Protein AF-A0A378IQP8-F1 (afdb_monomer)

Mean predicted aligned error: 5.66 Å

pLDDT: mean 91.38, std 13.25, range [36.81, 98.38]

Solvent-accessible surface area (backbone atoms only — not comparable to full-atom values): 8338 Å² total; per-residue (Å²): 143,77,82,80,75,76,76,69,78,89,66,83,76,82,52,43,86,83,32,55,39,46,71,56,47,74,64,81,42,72,53,22,56,46,48,42,61,73,50,49,44,73,74,63,68,44,82,58,65,71,66,71,58,103,60,79,81,80,91,77,80,92,77,90,84,83,86,81,85,83,86,85,83,69,80,67,54,65,49,95,95,51,33,56,42,55,49,52,53,52,52,51,46,47,56,34,43,75,73,75,44,82,78,85,81,84,87,86,85,84,90,77,59,69,66,42,46,37,48,58,63,72,71,79

Sequence (124 aa):
METISQRRVAGPKLNIKNGIIDLSHGSGGRAMVQLINEIFLPAFNNPWLAQKNDQACFSVESGRMVMSTDAHVISPLFFPGGNIGSLSVHGTINDIAMAGAKPLYLSASFILEEGFPLADLKKL

Structure (mmCIF, N/CA/C/O backbone):
data_AF-A0A378IQP8-F1
#
_entry.id   AF-A0A378IQP8-F1
#
loop_
_atom_site.group_PDB
_atom_site.id
_atom_site.type_symbol
_atom_site.label_atom_id
_atom_site.label_alt_id
_atom_site.label_comp_id
_atom_site.label_asym_id
_atom_site.label_entity_id
_atom_site.label_seq_id
_atom_site.pdbx_PDB_ins_code
_atom_site.Cartn_x
_atom_site.Cartn_y
_atom_site.Cartn_z
_atom_site.occupancy
_atom_site.B_iso_or_equiv
_atom_site.auth_seq_id
_atom_site.auth_comp_id
_atom_site.auth_asym_id
_atom_site.auth_atom_id
_atom_site.pdbx_PDB_model_num
ATOM 1 N N . MET A 1 1 ? -20.667 -18.310 -21.101 1.00 46.00 1 MET A N 1
ATOM 2 C CA . MET A 1 1 ? -21.755 -18.620 -20.155 1.00 46.00 1 MET A CA 1
ATOM 3 C C . MET A 1 1 ? -21.133 -19.362 -18.992 1.00 46.00 1 MET A C 1
ATOM 5 O O . MET A 1 1 ? -20.877 -20.542 -19.125 1.00 46.00 1 MET A O 1
ATOM 9 N N . GLU A 1 2 ? -20.810 -18.636 -17.927 1.00 36.81 2 GLU A N 1
ATOM 10 C CA . GLU A 1 2 ? -20.758 -19.122 -16.543 1.00 36.81 2 GLU A CA 1
ATOM 11 C C . GLU A 1 2 ? -20.547 -17.879 -15.682 1.00 36.81 2 GLU A C 1
ATOM 13 O O . GLU A 1 2 ? -19.466 -17.297 -15.599 1.00 36.81 2 GLU A O 1
ATOM 18 N N . THR A 1 3 ? -21.653 -17.365 -15.160 1.00 39.03 3 THR A N 1
ATOM 19 C CA . THR A 1 3 ? -21.668 -16.208 -14.278 1.00 39.03 3 THR A CA 1
ATOM 20 C C . THR A 1 3 ? -21.095 -16.680 -12.948 1.00 39.03 3 THR A C 1
ATOM 22 O O . THR A 1 3 ? -21.793 -17.334 -12.174 1.00 39.03 3 THR A O 1
ATOM 25 N N . ILE A 1 4 ? -19.815 -16.403 -12.690 1.00 48.91 4 ILE A N 1
ATOM 26 C CA . ILE A 1 4 ? -19.210 -16.642 -11.377 1.00 48.91 4 ILE A CA 1
ATOM 27 C C . ILE A 1 4 ? -19.975 -15.769 -10.385 1.00 48.91 4 ILE A C 1
ATOM 29 O O . ILE A 1 4 ? -19.787 -14.555 -10.304 1.00 48.91 4 ILE A O 1
ATOM 33 N N . SER A 1 5 ? -20.902 -16.401 -9.671 1.00 45.94 5 SER A N 1
ATOM 34 C CA . SER A 1 5 ? -21.662 -15.807 -8.585 1.00 45.94 5 SER A CA 1
ATOM 35 C C . SER A 1 5 ? -20.669 -15.324 -7.534 1.00 45.94 5 SER A C 1
ATOM 37 O O . SER A 1 5 ? -20.158 -16.123 -6.747 1.00 45.94 5 SER A O 1
ATOM 39 N N . GLN A 1 6 ? -20.396 -14.017 -7.514 1.00 52.25 6 GLN A N 1
ATOM 40 C CA . GLN A 1 6 ? -19.693 -13.371 -6.414 1.00 52.25 6 GLN A CA 1
ATOM 41 C C . GLN A 1 6 ? -20.459 -13.696 -5.130 1.00 52.25 6 GLN A C 1
ATOM 43 O O . GLN A 1 6 ? -21.511 -13.117 -4.856 1.00 52.25 6 GLN A O 1
ATOM 48 N N . ARG A 1 7 ? -19.953 -14.650 -4.339 1.00 52.91 7 ARG A N 1
ATOM 49 C CA . ARG A 1 7 ? -20.415 -14.846 -2.967 1.00 52.91 7 ARG A CA 1
ATOM 50 C C . ARG A 1 7 ? -20.167 -13.526 -2.247 1.00 52.91 7 ARG A C 1
ATOM 52 O O . ARG A 1 7 ? -19.029 -13.207 -1.909 1.00 52.91 7 ARG A O 1
ATOM 59 N N . ARG A 1 8 ? -21.228 -12.735 -2.056 1.00 55.59 8 ARG A N 1
ATOM 60 C CA . ARG A 1 8 ? -21.209 -11.602 -1.129 1.00 55.59 8 ARG A CA 1
ATOM 61 C C . ARG A 1 8 ? -20.681 -12.139 0.192 1.00 55.59 8 ARG A C 1
ATOM 63 O O . ARG A 1 8 ? -21.224 -13.117 0.705 1.00 55.59 8 ARG A O 1
ATOM 70 N N . VAL A 1 9 ? -19.626 -11.520 0.718 1.00 57.84 9 VAL A N 1
ATOM 71 C CA . VAL A 1 9 ? -19.196 -11.777 2.092 1.00 57.84 9 VAL A CA 1
ATOM 72 C C . VAL A 1 9 ? -20.411 -11.477 2.966 1.00 57.84 9 VAL A C 1
ATOM 74 O O . VAL A 1 9 ? -20.892 -10.347 3.005 1.00 57.84 9 VAL A O 1
ATOM 77 N N . ALA A 1 10 ? -21.000 -12.525 3.539 1.00 55.97 10 ALA A N 1
ATOM 78 C CA . ALA A 1 10 ? -22.204 -12.420 4.342 1.00 55.97 10 ALA A CA 1
ATOM 79 C C . ALA A 1 10 ? -21.821 -11.785 5.684 1.00 55.97 10 ALA A C 1
ATOM 81 O O . ALA A 1 10 ? -21.320 -12.462 6.580 1.00 55.97 10 ALA A O 1
ATOM 82 N N . GLY A 1 11 ? -21.994 -10.469 5.779 1.00 66.31 11 GLY A N 1
ATOM 83 C CA . GLY A 1 11 ? -21.709 -9.670 6.964 1.00 66.31 11 GLY A CA 1
ATOM 84 C C . GLY A 1 11 ? -22.078 -8.196 6.752 1.00 66.31 11 GLY A C 1
ATOM 85 O O . GLY A 1 11 ? -22.248 -7.763 5.607 1.00 66.31 11 GLY A O 1
ATOM 86 N N . PRO A 1 12 ? -22.255 -7.420 7.834 1.00 78.69 12 PRO A N 1
ATOM 87 C CA . PRO A 1 12 ? -22.391 -5.971 7.737 1.00 78.69 12 PRO A CA 1
ATOM 88 C C . PRO A 1 12 ? -21.111 -5.377 7.140 1.00 78.69 12 PRO A C 1
ATOM 90 O O . PRO A 1 12 ? -20.023 -5.828 7.479 1.00 78.69 12 PRO A O 1
ATOM 93 N N . LYS A 1 13 ? -21.240 -4.378 6.256 1.00 89.44 13 LYS A N 1
ATOM 94 C CA . LYS A 1 13 ? -20.094 -3.678 5.643 1.00 89.44 13 LYS A CA 1
ATOM 95 C C . LYS A 1 13 ? -19.163 -3.084 6.698 1.00 89.44 13 LYS A C 1
ATOM 97 O O . LYS A 1 13 ? -19.614 -2.749 7.796 1.00 89.44 13 LYS A O 1
ATOM 102 N N . LEU A 1 14 ? -17.902 -2.860 6.331 1.00 93.31 14 LEU A N 1
ATOM 103 C CA . LEU A 1 14 ? -16.967 -2.182 7.219 1.00 93.31 14 LEU A CA 1
ATOM 104 C C . LEU A 1 14 ? -17.453 -0.765 7.522 1.00 93.31 14 LEU A C 1
ATOM 106 O O . LEU A 1 14 ? -17.806 0.014 6.628 1.00 93.31 14 LEU A O 1
ATOM 110 N N . ASN A 1 15 ? -17.428 -0.401 8.802 1.00 94.88 15 ASN A N 1
ATOM 111 C CA . ASN A 1 15 ? -17.683 0.967 9.222 1.00 94.88 15 ASN A CA 1
ATOM 112 C C . ASN A 1 15 ? -16.443 1.823 8.941 1.00 94.88 15 ASN A C 1
ATOM 114 O O . ASN A 1 15 ? -15.677 2.130 9.840 1.00 94.88 15 ASN A O 1
ATOM 118 N N . ILE A 1 16 ? -16.234 2.221 7.688 1.00 95.75 16 ILE A N 1
ATOM 119 C CA . ILE A 1 16 ? -15.030 2.969 7.297 1.00 95.75 16 ILE A CA 1
ATOM 120 C C . ILE A 1 16 ? -14.900 4.307 8.032 1.00 95.75 16 ILE A C 1
ATOM 122 O O . ILE A 1 16 ? -13.790 4.766 8.259 1.00 95.75 16 ILE A O 1
ATOM 126 N N . LYS A 1 17 ? -16.016 4.950 8.395 1.00 95.12 17 LYS A N 1
ATOM 127 C CA . LYS A 1 17 ? -15.988 6.284 9.010 1.00 95.12 17 LYS A CA 1
ATOM 128 C C . LYS A 1 17 ? -15.456 6.260 10.442 1.00 95.12 17 LYS A C 1
ATOM 130 O O . LYS A 1 17 ? -14.665 7.126 10.787 1.00 95.12 17 LYS A O 1
ATOM 135 N N . ASN A 1 18 ? -15.900 5.290 11.243 1.00 96.50 18 ASN A N 1
ATOM 136 C CA . ASN A 1 18 ? -15.632 5.257 12.687 1.00 96.50 18 ASN A CA 1
ATOM 137 C C . ASN A 1 18 ? -14.974 3.949 13.157 1.00 96.50 18 ASN A C 1
ATOM 139 O O . ASN A 1 18 ? -14.752 3.772 14.349 1.00 96.50 18 ASN A O 1
ATOM 143 N N . GLY A 1 19 ? -14.753 2.998 12.254 1.00 96.69 19 GLY A N 1
ATOM 144 C CA . GLY A 1 19 ? -14.169 1.702 12.563 1.00 96.69 19 GLY A CA 1
ATOM 145 C C . GLY A 1 19 ? -12.648 1.752 12.620 1.00 96.69 19 GLY A C 1
ATOM 146 O O . GLY A 1 19 ? -12.004 2.660 12.089 1.00 96.69 19 GLY A O 1
ATOM 147 N N . ILE A 1 20 ? -12.096 0.724 13.246 1.00 98.12 20 ILE A N 1
ATOM 148 C CA . ILE A 1 20 ? -10.667 0.537 13.470 1.00 98.12 20 ILE A CA 1
ATOM 149 C C . ILE A 1 20 ? -10.246 -0.843 12.971 1.00 98.12 20 ILE A C 1
ATOM 151 O O . ILE A 1 20 ? -11.079 -1.735 12.800 1.00 98.12 20 ILE A O 1
ATOM 155 N N . ILE A 1 21 ? -8.950 -1.007 12.744 1.00 98.00 21 ILE A N 1
ATOM 156 C CA . ILE A 1 21 ? -8.321 -2.316 12.641 1.00 98.00 21 ILE A CA 1
ATOM 157 C C . ILE A 1 21 ? -8.378 -2.988 14.013 1.00 98.00 21 ILE A C 1
ATOM 159 O O . ILE A 1 21 ? -8.166 -2.353 15.040 1.00 98.00 21 ILE A O 1
ATOM 163 N N . ASP A 1 22 ? -8.658 -4.281 14.013 1.00 95.69 22 ASP A N 1
ATOM 164 C CA . ASP A 1 22 ? -8.614 -5.155 15.184 1.00 95.69 22 ASP A CA 1
ATOM 165 C C . ASP A 1 22 ? -7.842 -6.431 14.826 1.00 95.69 22 ASP A C 1
ATOM 167 O O . ASP A 1 22 ? -7.598 -6.708 13.644 1.00 95.69 22 ASP A O 1
ATOM 171 N N . LEU A 1 23 ? -7.481 -7.236 15.827 1.00 96.31 23 LEU A N 1
ATOM 172 C CA . LEU A 1 23 ? -6.715 -8.468 15.596 1.00 96.31 23 LEU A CA 1
ATOM 173 C C . LEU A 1 23 ? -7.440 -9.482 14.693 1.00 96.31 23 LEU A C 1
ATOM 175 O O . LEU A 1 23 ? -6.795 -10.291 14.021 1.00 96.31 23 LEU A O 1
ATOM 179 N N . SER A 1 24 ? -8.775 -9.442 14.619 1.00 94.88 24 SER A N 1
ATOM 180 C CA . SER A 1 24 ? -9.541 -10.357 13.767 1.00 94.88 24 SER A CA 1
ATOM 181 C C . SER A 1 24 ? -9.271 -10.119 12.277 1.00 94.88 24 SER A C 1
ATOM 183 O O . SER A 1 24 ? -9.299 -11.072 11.488 1.00 94.88 24 SER A O 1
ATOM 185 N N . HIS A 1 25 ? -8.907 -8.892 11.893 1.00 95.06 25 HIS A N 1
ATOM 186 C CA . HIS A 1 25 ? -8.523 -8.544 10.526 1.00 95.06 25 HIS A CA 1
ATOM 187 C C . HIS A 1 25 ? -7.194 -9.176 10.077 1.00 95.06 25 HIS A C 1
ATOM 189 O O . HIS A 1 25 ? -6.975 -9.293 8.875 1.00 95.06 25 HIS A O 1
ATOM 195 N N . GLY A 1 26 ? -6.341 -9.627 11.006 1.00 92.31 26 GLY A N 1
ATOM 196 C CA . GLY A 1 26 ? -5.086 -10.339 10.717 1.00 92.31 26 GLY A CA 1
ATOM 197 C C . GLY A 1 26 ? -5.162 -11.862 10.885 1.00 92.31 26 GLY A C 1
ATOM 198 O O . GLY A 1 26 ? -4.165 -12.553 10.715 1.00 92.31 26 GLY A O 1
ATOM 199 N N . SER A 1 27 ? -6.332 -12.408 11.233 1.00 90.62 27 SER A N 1
ATOM 200 C CA . SER A 1 27 ? -6.475 -13.807 11.676 1.00 90.62 27 SER A CA 1
ATOM 201 C C . SER A 1 27 ? -6.676 -14.849 10.562 1.00 90.62 27 SER A C 1
ATOM 203 O O . SER A 1 27 ? -6.867 -16.027 10.857 1.00 90.62 27 SER A O 1
ATOM 205 N N . GLY A 1 28 ? -6.718 -14.447 9.286 1.00 86.56 28 GLY A N 1
ATOM 206 C CA . GLY A 1 28 ? -7.056 -15.354 8.175 1.00 86.56 28 GLY A CA 1
ATOM 207 C C . GLY A 1 28 ? -8.558 -15.626 7.987 1.00 86.56 28 GLY A C 1
ATOM 208 O O . GLY A 1 28 ? -8.950 -16.332 7.061 1.00 86.56 28 GLY A O 1
ATOM 209 N N . GLY A 1 29 ? -9.419 -15.080 8.853 1.00 91.31 29 GLY A N 1
ATOM 210 C CA . GLY A 1 29 ? -10.861 -15.333 8.846 1.00 91.31 29 GLY A CA 1
ATOM 211 C C . GLY A 1 29 ? -11.695 -14.401 7.955 1.00 91.31 29 GLY A C 1
ATOM 212 O O . GLY A 1 29 ? -11.202 -13.665 7.100 1.00 91.31 29 GLY A O 1
ATOM 213 N N . ARG A 1 30 ? -13.014 -14.395 8.198 1.00 92.44 30 ARG A N 1
ATOM 214 C CA . ARG A 1 30 ? -13.980 -13.572 7.443 1.00 92.44 30 ARG A CA 1
ATOM 215 C C . ARG A 1 30 ? -13.679 -12.072 7.507 1.00 92.44 30 ARG A C 1
ATOM 217 O O . ARG A 1 30 ? -13.854 -11.401 6.497 1.00 92.44 30 ARG A O 1
ATOM 224 N N . ALA A 1 31 ? -13.225 -11.570 8.657 1.00 93.44 31 ALA A N 1
ATOM 225 C CA . ALA A 1 31 ? -12.887 -10.158 8.837 1.00 93.44 31 ALA A CA 1
ATOM 226 C C . ALA A 1 31 ? -11.708 -9.732 7.943 1.00 93.44 31 ALA A C 1
ATOM 228 O O . ALA A 1 31 ? -11.800 -8.719 7.256 1.00 93.44 31 ALA A O 1
ATOM 229 N N . MET A 1 32 ? -10.653 -10.554 7.850 1.00 94.38 32 MET A N 1
ATOM 230 C CA . MET A 1 32 ? -9.537 -10.327 6.920 1.00 94.38 32 MET A CA 1
ATOM 231 C C . MET A 1 32 ? -10.022 -10.286 5.467 1.00 94.38 32 MET A C 1
ATOM 233 O O . MET A 1 32 ? -9.733 -9.347 4.728 1.00 94.38 32 MET A O 1
ATOM 237 N N . VAL A 1 33 ? -10.812 -11.284 5.058 1.00 93.25 33 VAL A N 1
ATOM 238 C CA . VAL A 1 33 ? -11.379 -11.349 3.702 1.00 93.25 33 VAL A CA 1
ATOM 239 C C . VAL A 1 33 ? -12.247 -10.123 3.410 1.00 93.25 33 VAL A C 1
ATOM 241 O O . VAL A 1 33 ? -12.239 -9.604 2.295 1.00 93.25 33 VAL A O 1
ATOM 244 N N . GLN A 1 34 ? -12.990 -9.635 4.399 1.00 94.75 34 GLN A N 1
ATOM 245 C CA . GLN A 1 34 ? -13.792 -8.428 4.271 1.00 94.75 34 GLN A CA 1
ATOM 246 C C . GLN A 1 34 ? -12.926 -7.172 4.101 1.00 94.75 34 GLN A C 1
ATOM 248 O O . GLN A 1 34 ? -13.188 -6.394 3.187 1.00 94.75 34 GLN A O 1
ATOM 253 N N . LEU A 1 35 ? -11.867 -7.012 4.901 1.00 95.69 35 LEU A N 1
ATOM 254 C CA . LEU A 1 35 ? -10.899 -5.918 4.765 1.00 95.69 35 LEU A CA 1
ATOM 255 C C . LEU A 1 35 ? -10.256 -5.896 3.380 1.00 95.69 35 LEU A C 1
ATOM 257 O O . LEU A 1 35 ? -10.256 -4.861 2.714 1.00 95.69 35 LEU A O 1
ATOM 261 N N . ILE A 1 36 ? -9.801 -7.054 2.902 1.00 94.69 36 ILE A N 1
ATOM 262 C CA . ILE A 1 36 ? -9.259 -7.204 1.549 1.00 94.69 36 ILE A CA 1
ATOM 263 C C . ILE A 1 36 ? -10.293 -6.784 0.501 1.00 94.69 36 ILE A C 1
ATOM 265 O O . ILE A 1 36 ? -9.985 -5.984 -0.379 1.00 94.69 36 ILE A O 1
ATOM 269 N N . ASN A 1 37 ? -11.533 -7.267 0.603 1.00 93.50 37 ASN A N 1
ATOM 270 C CA . ASN A 1 37 ? -12.566 -6.994 -0.396 1.00 93.50 37 ASN A CA 1
ATOM 271 C C . ASN A 1 37 ? -13.092 -5.551 -0.397 1.00 93.50 37 ASN A C 1
ATOM 273 O O . ASN A 1 37 ? -13.510 -5.077 -1.451 1.00 93.50 37 ASN A O 1
ATOM 277 N N . GLU A 1 38 ? -13.133 -4.879 0.753 1.00 95.44 38 GLU A N 1
ATOM 278 C CA . GLU A 1 38 ? -13.749 -3.552 0.887 1.00 95.44 38 GLU A CA 1
ATOM 279 C C . GLU A 1 38 ? -12.740 -2.393 0.862 1.00 95.44 38 GLU A C 1
ATOM 281 O O . GLU A 1 38 ? -13.136 -1.274 0.527 1.00 95.44 38 GLU A O 1
ATOM 286 N N . ILE A 1 39 ? -11.460 -2.642 1.169 1.00 96.06 39 ILE A N 1
ATOM 287 C CA . ILE A 1 39 ? -10.390 -1.630 1.144 1.00 96.06 39 ILE A CA 1
ATOM 288 C C . ILE A 1 39 ? -9.396 -1.886 0.010 1.00 96.06 39 ILE A C 1
ATOM 290 O O . ILE A 1 39 ? -9.279 -1.063 -0.896 1.00 96.06 39 ILE A O 1
ATOM 294 N N . PHE A 1 40 ? -8.704 -3.028 0.028 1.00 96.31 40 PHE A N 1
ATOM 295 C CA . PHE A 1 40 ? -7.538 -3.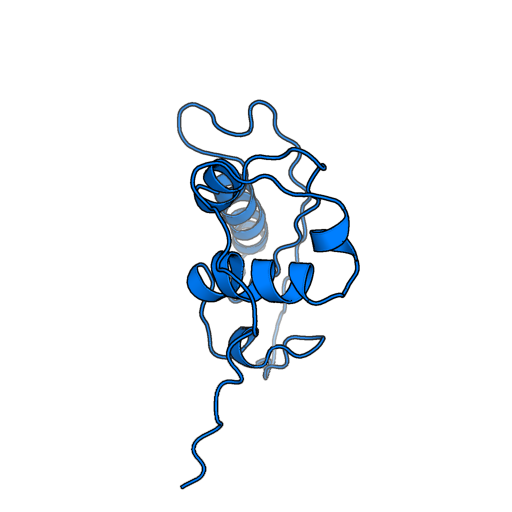243 -0.836 1.00 96.31 40 PHE A CA 1
ATOM 296 C C . PHE A 1 40 ? -7.906 -3.570 -2.289 1.00 96.31 40 PHE A C 1
ATOM 298 O O . PHE A 1 40 ? -7.354 -2.971 -3.211 1.00 96.31 40 PHE A O 1
ATOM 305 N N . LEU A 1 41 ? -8.862 -4.477 -2.525 1.00 94.75 41 LEU A N 1
ATOM 306 C CA . LEU A 1 41 ? -9.274 -4.833 -3.889 1.00 94.75 41 LEU A CA 1
ATOM 307 C C . LEU A 1 41 ? -9.830 -3.641 -4.679 1.00 94.75 41 LEU A C 1
ATOM 309 O O . LEU A 1 41 ? -9.442 -3.497 -5.836 1.00 94.75 41 LEU A O 1
ATOM 313 N N . PRO A 1 42 ? -10.710 -2.782 -4.122 1.00 94.88 42 PRO A N 1
ATOM 314 C CA . PRO A 1 42 ? -11.198 -1.619 -4.854 1.00 94.88 42 PRO A CA 1
ATOM 315 C C . PRO A 1 42 ? -10.094 -0.601 -5.163 1.00 94.88 42 PRO A C 1
ATOM 317 O O . PRO A 1 42 ? -10.146 0.022 -6.219 1.00 94.88 42 PRO A O 1
ATOM 320 N N . ALA A 1 43 ? -9.107 -0.443 -4.273 1.00 96.19 43 ALA A N 1
ATOM 321 C CA . ALA A 1 43 ? -8.003 0.501 -4.450 1.00 96.19 43 ALA A CA 1
ATOM 322 C C . ALA A 1 43 ? -6.976 0.030 -5.495 1.00 96.19 43 ALA A C 1
ATOM 324 O O . ALA A 1 43 ? -6.475 0.838 -6.273 1.00 96.19 43 ALA A O 1
ATOM 325 N N . PHE A 1 44 ? -6.696 -1.276 -5.552 1.00 96.00 44 PHE A N 1
ATOM 326 C CA . PHE A 1 44 ? -5.647 -1.856 -6.402 1.00 96.00 44 PHE A CA 1
ATOM 327 C C . PHE A 1 44 ? -6.186 -2.746 -7.530 1.00 96.00 44 PHE A C 1
ATOM 329 O O . PHE A 1 44 ? -5.470 -3.617 -8.024 1.00 96.00 44 PHE A O 1
ATOM 336 N N . ASN A 1 45 ? -7.450 -2.574 -7.926 1.00 93.81 45 ASN A N 1
ATOM 337 C CA . ASN A 1 45 ? -8.154 -3.495 -8.819 1.00 93.81 45 ASN A CA 1
ATOM 338 C C . ASN A 1 45 ? -7.395 -3.773 -10.129 1.00 93.81 45 ASN A C 1
ATOM 340 O O . ASN A 1 45 ? -7.161 -2.871 -10.932 1.00 93.81 45 ASN A O 1
ATOM 344 N N . ASN A 1 46 ? -7.061 -5.041 -10.368 1.00 94.00 46 ASN A N 1
ATOM 345 C CA . ASN A 1 46 ? -6.411 -5.505 -11.589 1.00 94.00 46 ASN A CA 1
ATOM 346 C C . ASN A 1 46 ? -6.656 -7.018 -11.802 1.00 94.00 46 ASN A C 1
ATOM 348 O O . ASN A 1 46 ? -7.038 -7.711 -10.852 1.00 94.00 46 ASN A O 1
ATOM 352 N N . PRO A 1 47 ? -6.423 -7.561 -13.014 1.00 93.44 47 PRO A N 1
ATOM 353 C CA . PRO A 1 47 ? -6.677 -8.973 -13.313 1.00 93.44 47 PRO A CA 1
ATOM 354 C C . PRO A 1 47 ? -5.867 -9.976 -12.480 1.00 93.44 47 PRO A C 1
ATOM 356 O O . PRO A 1 47 ? -6.331 -11.095 -12.276 1.00 93.44 47 PRO A O 1
ATOM 359 N N . TRP A 1 48 ? -4.675 -9.612 -11.998 1.00 93.25 48 TRP A N 1
ATOM 360 C CA . TRP A 1 48 ? -3.856 -10.489 -11.154 1.00 93.25 48 TRP A CA 1
ATOM 361 C C . TRP A 1 48 ? -4.429 -10.575 -9.740 1.00 93.25 48 TRP A C 1
ATOM 363 O O . TRP A 1 48 ? -4.644 -11.665 -9.218 1.00 93.25 48 TRP A O 1
ATOM 373 N N . LEU A 1 49 ? -4.769 -9.430 -9.150 1.00 93.00 49 LEU A N 1
ATOM 374 C CA . LEU A 1 49 ? -5.321 -9.351 -7.801 1.00 93.00 49 LEU A CA 1
ATOM 375 C C . LEU A 1 49 ? -6.760 -9.894 -7.724 1.00 93.00 49 LEU A C 1
ATOM 377 O O . LEU A 1 49 ? -7.157 -10.481 -6.718 1.00 93.00 49 LEU A O 1
ATOM 381 N N . ALA A 1 50 ? -7.535 -9.767 -8.807 1.00 92.38 50 ALA A N 1
ATOM 382 C CA . ALA A 1 50 ? -8.897 -10.295 -8.899 1.00 92.38 50 ALA A CA 1
ATOM 383 C C . ALA A 1 50 ? -8.979 -11.828 -8.776 1.00 92.38 50 ALA A C 1
ATOM 385 O O . ALA A 1 50 ? -10.043 -12.343 -8.427 1.00 92.38 50 ALA A O 1
ATOM 386 N N . GLN A 1 51 ? -7.876 -12.547 -9.026 1.00 92.44 51 GLN A N 1
ATOM 387 C CA . GLN A 1 51 ? -7.808 -14.005 -8.883 1.00 92.44 51 GLN A CA 1
ATOM 388 C C . GLN A 1 51 ? -7.862 -14.452 -7.418 1.00 92.44 51 GLN A C 1
ATOM 390 O O . GLN A 1 51 ? -8.369 -15.535 -7.147 1.00 92.44 51 GLN A O 1
ATOM 395 N N . LYS A 1 52 ? -7.397 -13.612 -6.476 1.00 91.06 52 LYS A N 1
ATOM 396 C CA . LYS A 1 52 ? -7.390 -13.891 -5.024 1.00 91.06 52 LYS A CA 1
ATOM 397 C C . LYS A 1 52 ? -6.739 -15.231 -4.651 1.00 91.06 52 LYS A C 1
ATOM 399 O O . LYS A 1 52 ? -7.170 -15.883 -3.703 1.00 91.06 52 LYS A O 1
ATOM 404 N N . ASN A 1 53 ? -5.729 -15.629 -5.416 1.00 91.75 53 ASN A N 1
ATOM 405 C CA . ASN A 1 53 ? -4.875 -16.762 -5.088 1.00 91.75 53 ASN A CA 1
ATOM 406 C C . ASN A 1 53 ? -3.839 -16.342 -4.036 1.00 91.75 53 ASN A C 1
ATOM 408 O O . ASN A 1 53 ? -3.654 -15.150 -3.779 1.00 91.75 53 ASN A O 1
ATOM 412 N N . ASP A 1 54 ? -3.108 -17.314 -3.498 1.00 90.50 54 ASP A N 1
ATOM 413 C CA . ASP A 1 54 ? -2.003 -17.073 -2.560 1.00 90.50 54 ASP A CA 1
ATOM 414 C C . ASP A 1 54 ? -0.802 -16.360 -3.222 1.00 90.50 54 ASP A C 1
ATOM 416 O O . ASP A 1 54 ? 0.133 -15.924 -2.553 1.00 90.50 54 ASP A O 1
ATOM 420 N N . GLN A 1 55 ? -0.826 -16.225 -4.551 1.00 93.94 55 GLN A N 1
ATOM 421 C CA . GLN A 1 55 ? 0.225 -15.657 -5.379 1.00 93.94 55 GLN A CA 1
ATOM 422 C C . GLN A 1 55 ? -0.337 -14.985 -6.638 1.00 93.94 55 GLN A C 1
ATOM 424 O O . GLN A 1 55 ? -1.353 -15.405 -7.198 1.00 93.94 55 GLN A O 1
ATOM 429 N N . ALA A 1 56 ? 0.388 -13.994 -7.156 1.00 93.88 56 ALA A N 1
ATOM 430 C CA . ALA A 1 56 ? 0.201 -13.524 -8.524 1.00 93.88 56 ALA A CA 1
ATOM 431 C C . ALA A 1 56 ? 0.984 -14.428 -9.490 1.00 93.88 56 ALA A C 1
ATOM 433 O O . ALA A 1 56 ? 2.161 -14.705 -9.269 1.00 93.88 56 ALA A O 1
ATOM 434 N N . CYS A 1 57 ? 0.344 -14.871 -10.573 1.00 92.75 57 CYS A N 1
ATOM 435 C CA . CYS A 1 57 ? 0.994 -15.631 -11.640 1.00 92.75 57 CYS A CA 1
ATOM 436 C C . CYS A 1 57 ? 0.875 -14.867 -12.961 1.00 92.75 57 CYS A C 1
ATOM 438 O O . CYS A 1 57 ? -0.215 -14.430 -13.338 1.00 92.75 57 CYS A O 1
ATOM 440 N N . PHE A 1 58 ? 1.999 -14.678 -13.649 1.00 91.56 58 PHE A N 1
ATOM 441 C CA . PHE A 1 58 ? 2.066 -13.953 -14.912 1.00 91.56 58 PHE A CA 1
ATOM 442 C C . PHE A 1 58 ? 3.250 -14.433 -15.751 1.00 91.56 58 PHE A C 1
ATOM 444 O O . PHE A 1 58 ? 4.234 -14.956 -15.233 1.00 91.56 58 PHE A O 1
ATOM 451 N N . SER A 1 59 ? 3.134 -14.271 -17.068 1.00 91.69 59 SER A N 1
ATOM 452 C CA . SER A 1 59 ? 4.231 -14.548 -17.994 1.00 91.69 59 SER A CA 1
ATOM 453 C C . SER A 1 59 ? 5.290 -13.454 -17.900 1.00 91.69 59 SER A C 1
ATOM 455 O O . SER A 1 59 ? 4.963 -12.274 -17.776 1.00 91.69 59 SER A O 1
ATOM 457 N N . VAL A 1 60 ? 6.554 -13.853 -17.982 1.00 90.25 60 VAL A N 1
ATOM 458 C CA . VAL A 1 60 ? 7.704 -12.950 -17.948 1.00 90.25 60 VAL A CA 1
ATOM 459 C C . VAL A 1 60 ? 8.399 -13.015 -19.302 1.00 90.25 60 VAL A C 1
ATOM 461 O O . VAL A 1 60 ? 8.654 -14.104 -19.816 1.00 90.25 60 VAL A O 1
ATOM 464 N N . GLU A 1 61 ? 8.687 -11.855 -19.887 1.00 86.50 61 GLU A N 1
ATOM 465 C CA . GLU A 1 61 ? 9.466 -11.774 -21.122 1.00 86.50 61 GLU A CA 1
ATOM 466 C C . GLU A 1 61 ? 10.928 -12.169 -20.872 1.00 86.50 61 GLU A C 1
ATOM 468 O O . GLU A 1 61 ? 11.493 -11.918 -19.806 1.00 86.50 61 GLU A O 1
ATOM 473 N N . SER A 1 62 ? 11.568 -12.783 -21.867 1.00 89.06 62 SER A N 1
ATOM 474 C CA . SER A 1 62 ? 12.992 -13.106 -21.788 1.00 89.06 62 SER A CA 1
ATOM 475 C C . SER A 1 62 ? 13.830 -11.832 -21.671 1.00 89.06 62 SER A C 1
ATOM 477 O O . SER A 1 62 ? 13.660 -10.912 -22.469 1.00 89.06 62 SER A O 1
ATOM 479 N N . GLY A 1 63 ? 14.783 -11.798 -20.743 1.00 89.94 63 GLY A N 1
ATOM 480 C CA . GLY A 1 63 ? 15.687 -10.663 -20.589 1.00 89.94 63 GLY A CA 1
ATOM 481 C C . GLY A 1 63 ? 16.097 -10.429 -19.142 1.00 89.94 63 GLY A C 1
ATOM 482 O O . GLY A 1 63 ? 16.086 -11.339 -18.313 1.00 89.94 63 GLY A O 1
ATOM 483 N N . ARG A 1 64 ? 16.485 -9.186 -18.847 1.00 93.00 64 ARG A N 1
ATOM 484 C CA . ARG A 1 64 ? 16.886 -8.760 -17.505 1.00 93.00 64 ARG A CA 1
ATOM 485 C C . ARG A 1 64 ? 15.653 -8.427 -16.668 1.00 93.00 64 ARG A C 1
ATOM 487 O O . ARG A 1 64 ? 14.891 -7.534 -17.024 1.00 93.00 64 ARG A O 1
ATOM 494 N N . MET A 1 65 ? 15.530 -9.078 -15.515 1.00 94.75 65 MET A N 1
ATOM 495 C CA . MET A 1 65 ? 14.605 -8.675 -14.458 1.00 94.75 65 MET A CA 1
ATOM 496 C C . MET A 1 65 ? 15.327 -7.851 -13.395 1.00 94.75 65 MET A C 1
ATOM 498 O O . MET A 1 65 ? 16.486 -8.113 -13.071 1.00 94.75 65 MET A O 1
ATOM 502 N N . VAL A 1 66 ? 14.621 -6.869 -12.843 1.00 96.75 66 VAL A N 1
ATOM 503 C CA . VAL A 1 66 ? 15.058 -6.103 -11.675 1.00 96.75 66 VAL A CA 1
ATOM 504 C C . VAL A 1 66 ? 13.981 -6.233 -10.611 1.00 96.75 66 VAL A C 1
ATOM 506 O O . VAL A 1 66 ? 12.796 -6.086 -10.900 1.00 96.75 66 VAL A O 1
ATOM 509 N N . MET A 1 67 ? 14.415 -6.518 -9.391 1.00 97.19 67 MET A N 1
ATOM 510 C CA . MET A 1 67 ? 13.570 -6.628 -8.213 1.00 97.19 67 MET A CA 1
ATOM 511 C C . MET A 1 67 ? 14.194 -5.772 -7.113 1.00 97.19 67 MET A C 1
ATOM 513 O O . MET A 1 67 ? 15.395 -5.875 -6.871 1.00 97.19 67 MET A O 1
ATOM 517 N N . SER A 1 68 ? 13.375 -4.945 -6.471 1.00 97.94 68 SER A N 1
ATOM 518 C CA . SER A 1 68 ? 13.695 -4.241 -5.229 1.00 97.94 68 SER A CA 1
ATOM 519 C C . SER A 1 68 ? 12.538 -4.445 -4.254 1.00 97.94 68 SER A C 1
ATOM 521 O O . SER A 1 68 ? 11.421 -4.772 -4.665 1.00 97.94 68 SER A O 1
ATOM 523 N N . THR A 1 69 ? 12.817 -4.285 -2.968 1.00 97.81 69 THR A N 1
ATOM 524 C CA . THR A 1 69 ? 11.822 -4.298 -1.901 1.00 97.81 69 THR A CA 1
ATOM 525 C C . THR A 1 69 ? 12.275 -3.348 -0.809 1.00 97.81 69 THR A C 1
ATOM 527 O O . THR A 1 69 ? 13.434 -3.383 -0.410 1.00 97.81 69 THR A O 1
ATOM 530 N N . ASP A 1 70 ? 11.335 -2.576 -0.277 1.00 97.31 70 ASP A N 1
ATOM 531 C CA . ASP A 1 70 ? 11.569 -1.654 0.827 1.00 97.31 70 ASP A CA 1
ATOM 532 C C . ASP A 1 70 ? 10.489 -1.804 1.889 1.00 97.31 70 ASP A C 1
ATOM 534 O O . ASP A 1 70 ? 9.359 -2.218 1.616 1.00 97.31 70 ASP A O 1
ATOM 538 N N . ALA A 1 71 ? 10.846 -1.445 3.117 1.00 97.56 71 ALA A N 1
ATOM 539 C CA . ALA A 1 71 ? 9.902 -1.267 4.206 1.00 97.56 71 ALA A CA 1
ATOM 540 C C . ALA A 1 71 ? 9.889 0.207 4.616 1.00 97.56 71 ALA A C 1
ATOM 542 O O . ALA A 1 71 ? 10.937 0.814 4.837 1.00 97.56 71 ALA A O 1
ATOM 543 N N . HIS A 1 72 ? 8.694 0.777 4.755 1.00 97.56 72 HIS A N 1
ATOM 544 C CA . HIS A 1 72 ? 8.512 2.187 5.088 1.00 97.56 72 HIS A CA 1
ATOM 545 C C . HIS A 1 72 ? 7.923 2.314 6.493 1.00 97.56 72 HIS A C 1
ATOM 547 O O . HIS A 1 72 ? 6.907 1.701 6.803 1.00 97.56 72 HIS A O 1
ATOM 553 N N . VAL A 1 73 ? 8.576 3.109 7.346 1.00 97.19 73 VAL A N 1
ATOM 554 C CA . VAL A 1 73 ? 8.235 3.272 8.777 1.00 97.19 73 VAL A CA 1
ATOM 555 C C . VAL A 1 73 ? 8.238 4.746 9.209 1.00 97.19 73 VAL A C 1
ATOM 557 O O . VAL A 1 73 ? 8.578 5.087 10.339 1.00 97.19 73 VAL A O 1
ATOM 560 N N . ILE A 1 74 ? 7.921 5.651 8.279 1.00 96.94 74 ILE A N 1
ATOM 561 C CA . ILE A 1 74 ? 7.976 7.100 8.511 1.00 96.94 74 ILE A CA 1
ATOM 562 C C . ILE A 1 74 ? 6.934 7.570 9.539 1.00 96.94 74 ILE A C 1
ATOM 564 O O . ILE A 1 74 ? 5.816 7.060 9.591 1.00 96.94 74 ILE A O 1
ATOM 568 N N . SER A 1 75 ? 7.294 8.596 10.316 1.00 95.31 75 SER A N 1
ATOM 569 C CA . SER A 1 75 ? 6.396 9.311 11.223 1.00 95.31 75 SER A CA 1
ATOM 570 C C . SER A 1 75 ? 6.549 10.830 11.035 1.00 95.31 75 SER A C 1
ATOM 572 O O . SER A 1 75 ? 7.686 11.309 11.003 1.00 95.31 75 SER A O 1
ATOM 574 N N . PRO A 1 76 ? 5.451 11.602 10.918 1.00 96.69 76 PRO A N 1
ATOM 575 C CA . PRO A 1 76 ? 4.054 11.152 10.887 1.00 96.69 76 PRO A CA 1
ATOM 576 C C . PRO A 1 76 ? 3.705 10.392 9.592 1.00 96.69 76 PRO A C 1
ATOM 578 O O . PRO A 1 76 ? 4.371 10.557 8.574 1.00 96.69 76 PRO A O 1
ATOM 581 N N . LEU A 1 77 ? 2.638 9.579 9.608 1.00 97.44 77 LEU A N 1
ATOM 582 C CA . LEU A 1 77 ? 2.198 8.818 8.421 1.00 97.44 77 LEU A CA 1
ATOM 583 C C . LEU A 1 77 ? 1.694 9.715 7.281 1.00 97.44 77 LEU A C 1
ATOM 585 O O . LEU A 1 77 ? 1.787 9.343 6.114 1.00 97.44 77 LEU A O 1
ATOM 589 N N . PHE A 1 78 ? 1.164 10.889 7.623 1.00 98.12 78 PHE A N 1
ATOM 590 C CA . PHE A 1 78 ? 0.744 11.937 6.697 1.00 98.12 78 PHE A CA 1
ATOM 591 C C . 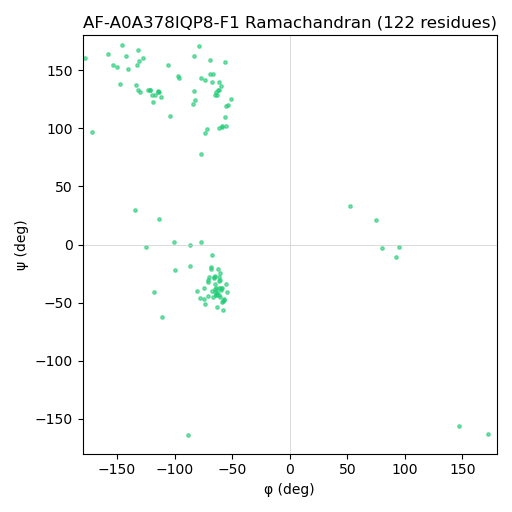PHE A 1 78 ? 1.609 13.168 6.950 1.00 98.12 78 PHE A C 1
ATOM 593 O O . PHE A 1 78 ? 1.727 13.615 8.091 1.00 98.12 78 PHE A O 1
ATOM 600 N N . PHE A 1 79 ? 2.204 13.721 5.900 1.00 97.56 79 PHE A N 1
ATOM 601 C CA . PHE A 1 79 ? 3.160 14.822 5.997 1.00 97.56 79 PHE A CA 1
ATOM 602 C C . PHE A 1 79 ? 2.970 15.813 4.839 1.00 97.56 79 PHE A C 1
ATOM 604 O O . PHE A 1 79 ? 2.334 15.486 3.834 1.00 97.56 79 PHE A O 1
ATOM 611 N N . PRO A 1 80 ? 3.492 17.050 4.940 1.00 96.94 80 PRO A N 1
ATOM 612 C CA . PRO A 1 80 ? 3.437 17.992 3.828 1.00 96.94 80 PRO A CA 1
ATOM 613 C C . PRO A 1 80 ? 4.059 17.382 2.563 1.00 96.94 80 PRO A C 1
ATOM 615 O O . PRO A 1 80 ? 5.232 17.022 2.556 1.00 96.94 80 PRO A O 1
ATOM 618 N N . GLY A 1 81 ? 3.263 17.252 1.501 1.00 94.69 81 GLY A N 1
ATOM 619 C CA . GLY A 1 81 ? 3.700 16.683 0.223 1.00 94.69 81 GLY A CA 1
ATOM 620 C C . GLY A 1 81 ? 3.433 15.186 0.026 1.00 94.69 81 GLY A C 1
ATOM 621 O O . GLY A 1 81 ? 3.699 14.693 -1.066 1.00 94.69 81 GLY A O 1
ATOM 622 N N . GLY A 1 82 ? 2.876 14.462 1.006 1.00 96.62 82 GLY A N 1
ATOM 623 C CA . GLY A 1 82 ? 2.516 13.058 0.799 1.00 96.62 82 GLY A CA 1
ATOM 624 C C . GLY A 1 82 ? 2.071 12.298 2.046 1.00 96.62 82 GLY A C 1
ATOM 625 O O . GLY A 1 82 ? 1.691 12.854 3.075 1.00 96.62 82 GLY A O 1
ATOM 626 N N . ASN A 1 83 ? 2.090 10.980 1.923 1.00 98.19 83 ASN A N 1
ATOM 627 C CA . ASN A 1 83 ? 1.846 10.044 3.010 1.00 98.19 83 ASN A CA 1
ATOM 628 C C . ASN A 1 83 ? 2.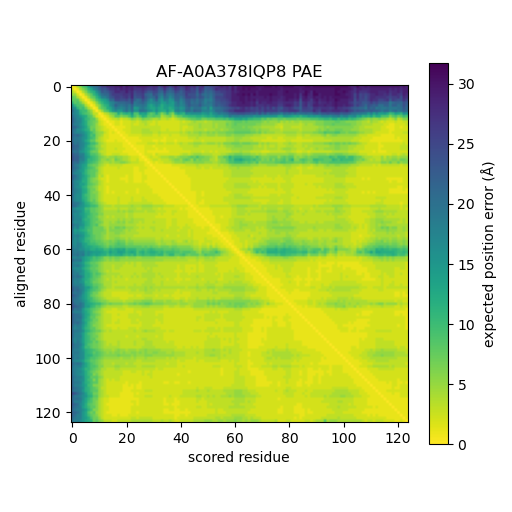714 8.787 2.834 1.00 98.19 83 ASN A C 1
ATOM 630 O O . ASN A 1 83 ? 3.350 8.595 1.791 1.00 98.19 83 ASN A O 1
ATOM 634 N N . ILE A 1 84 ? 2.723 7.916 3.840 1.00 98.25 84 ILE A N 1
ATOM 635 C CA . ILE A 1 84 ? 3.458 6.647 3.812 1.00 98.25 84 ILE A CA 1
ATOM 636 C C . ILE A 1 84 ? 3.095 5.765 2.601 1.00 98.25 84 ILE A C 1
ATOM 638 O O . ILE A 1 84 ? 3.988 5.129 2.048 1.00 98.25 84 ILE A O 1
ATOM 642 N N . GLY A 1 85 ? 1.843 5.773 2.129 1.00 97.69 85 GLY A N 1
ATOM 643 C CA . GLY A 1 85 ? 1.408 5.042 0.931 1.00 97.69 85 GLY A CA 1
ATOM 644 C C . GLY A 1 85 ? 2.098 5.545 -0.338 1.00 97.69 85 GLY A C 1
ATOM 645 O O . GLY A 1 85 ? 2.781 4.786 -1.025 1.00 97.69 85 GLY A O 1
ATOM 646 N N . SER A 1 86 ? 2.024 6.853 -0.599 1.00 97.69 86 SER A N 1
ATOM 647 C CA . SER A 1 86 ? 2.715 7.487 -1.730 1.00 97.69 86 SER A CA 1
ATOM 648 C C . SER A 1 86 ? 4.235 7.306 -1.667 1.00 97.69 86 SER A C 1
ATOM 650 O O . SER A 1 86 ? 4.862 7.033 -2.688 1.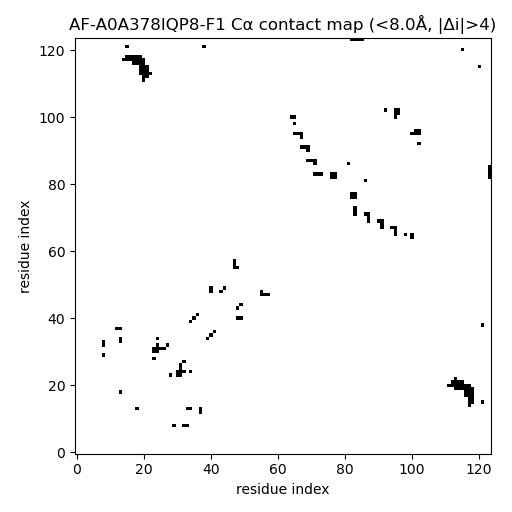00 97.69 86 SER A O 1
ATOM 652 N N . LEU A 1 87 ? 4.831 7.389 -0.471 1.00 97.94 87 LEU A N 1
ATOM 653 C CA . LEU A 1 87 ? 6.257 7.139 -0.273 1.00 97.94 87 LEU A CA 1
ATOM 654 C C . LEU A 1 87 ? 6.620 5.691 -0.609 1.00 97.94 87 LEU A C 1
ATOM 656 O O . LEU A 1 87 ? 7.635 5.465 -1.262 1.00 97.94 87 LEU A O 1
ATOM 660 N N . SER A 1 88 ? 5.772 4.741 -0.208 1.00 98.12 88 SER A N 1
ATOM 661 C CA . SER A 1 88 ? 6.000 3.316 -0.452 1.00 98.12 88 SER A CA 1
ATOM 662 C C . SER A 1 88 ? 5.967 2.970 -1.936 1.00 98.12 88 SER A C 1
ATOM 664 O O . SER A 1 88 ? 6.783 2.198 -2.422 1.00 98.12 88 SER A O 1
ATOM 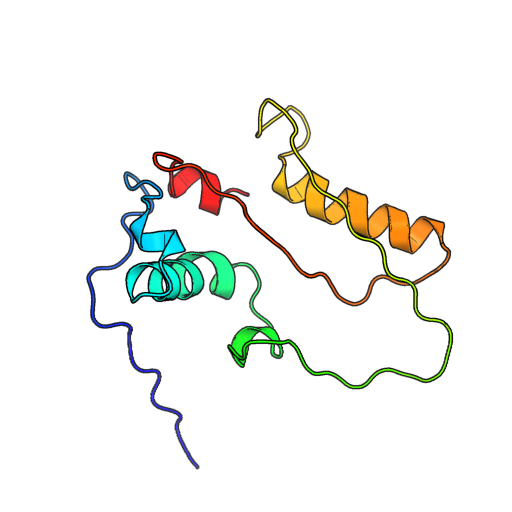666 N N . VAL A 1 89 ? 5.062 3.593 -2.692 1.00 98.12 89 VAL A N 1
ATOM 667 C CA . VAL A 1 89 ? 4.990 3.391 -4.143 1.00 98.12 89 VAL A CA 1
ATOM 668 C C . VAL A 1 89 ? 6.149 4.088 -4.856 1.00 98.12 89 VAL A C 1
ATOM 670 O O . VAL A 1 89 ? 6.843 3.467 -5.659 1.00 98.12 89 VAL A O 1
ATOM 673 N N . HIS A 1 90 ? 6.380 5.374 -4.576 1.00 97.94 90 HIS A N 1
ATOM 674 C CA . HIS A 1 90 ? 7.403 6.151 -5.278 1.00 97.94 90 HIS A CA 1
ATOM 675 C C . HIS A 1 90 ? 8.823 5.671 -4.964 1.00 97.94 90 HIS A C 1
ATOM 677 O O . HIS A 1 90 ? 9.641 5.612 -5.876 1.00 97.94 90 HIS A O 1
ATOM 683 N N . GLY A 1 91 ? 9.114 5.314 -3.709 1.00 97.50 91 GLY A N 1
ATOM 684 C CA . GLY A 1 91 ? 10.426 4.814 -3.294 1.00 97.50 91 GLY A C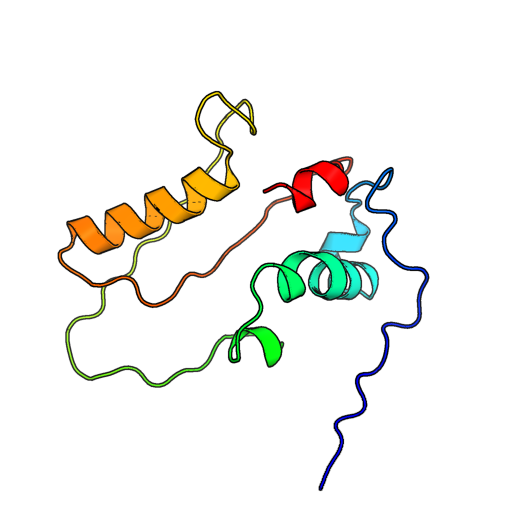A 1
ATOM 685 C C . GLY A 1 91 ? 10.823 3.565 -4.074 1.00 97.50 91 GLY A C 1
ATOM 686 O O . GLY A 1 91 ? 11.810 3.585 -4.805 1.00 97.50 91 GLY A O 1
ATOM 687 N N . THR A 1 92 ? 9.979 2.532 -4.037 1.00 98.38 92 THR A N 1
ATOM 688 C CA . THR A 1 92 ? 10.250 1.280 -4.755 1.00 98.38 92 THR A CA 1
ATOM 689 C C . THR A 1 92 ? 10.281 1.472 -6.275 1.00 98.38 92 THR A C 1
ATOM 691 O O . THR A 1 92 ? 11.109 0.872 -6.957 1.00 98.38 92 THR A O 1
ATOM 694 N N . ILE A 1 93 ? 9.424 2.333 -6.842 1.00 98.38 93 ILE A N 1
ATOM 695 C CA . ILE A 1 93 ? 9.482 2.671 -8.276 1.00 98.38 93 ILE A CA 1
ATOM 696 C C . ILE A 1 93 ? 10.819 3.324 -8.642 1.00 98.38 93 ILE A C 1
ATOM 698 O O . ILE A 1 93 ? 11.404 2.974 -9.671 1.00 98.38 93 ILE A O 1
ATOM 702 N N . ASN A 1 94 ? 11.300 4.254 -7.815 1.00 98.12 94 ASN A N 1
ATOM 703 C CA . ASN A 1 94 ? 12.555 4.955 -8.052 1.00 98.12 94 ASN A CA 1
ATOM 704 C C . ASN A 1 94 ? 13.737 3.987 -8.035 1.00 98.12 94 ASN A C 1
ATOM 706 O O . ASN A 1 94 ? 14.566 4.061 -8.934 1.00 98.12 94 ASN A O 1
ATOM 710 N N . ASP A 1 95 ? 13.783 3.037 -7.105 1.00 98.00 95 ASP A N 1
ATOM 711 C CA . ASP A 1 95 ? 14.832 2.012 -7.060 1.00 98.00 95 ASP A CA 1
ATOM 712 C C . ASP A 1 95 ? 14.922 1.197 -8.355 1.00 98.00 95 ASP A C 1
ATOM 714 O O . ASP A 1 95 ? 16.000 1.021 -8.933 1.00 98.00 95 ASP A O 1
ATOM 718 N N . ILE A 1 96 ? 13.772 0.743 -8.863 1.00 98.31 96 ILE A N 1
ATOM 719 C CA . ILE A 1 96 ? 13.707 0.010 -10.133 1.00 98.31 96 ILE A CA 1
ATOM 720 C C . 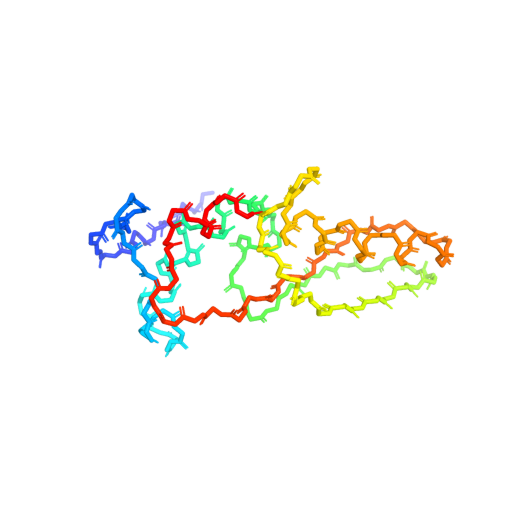ILE A 1 96 ? 14.156 0.900 -11.301 1.00 98.31 96 ILE A C 1
ATOM 722 O O . ILE A 1 96 ? 14.929 0.458 -12.159 1.00 98.31 96 ILE A O 1
ATOM 726 N N . ALA A 1 97 ? 13.707 2.157 -11.328 1.00 98.00 97 ALA A N 1
ATOM 727 C CA . ALA A 1 97 ? 14.065 3.114 -12.370 1.00 98.00 97 ALA A CA 1
ATOM 728 C C . ALA A 1 97 ? 15.565 3.457 -12.354 1.00 98.00 97 ALA A C 1
ATOM 730 O O . ALA A 1 97 ? 16.197 3.506 -13.410 1.00 98.00 97 ALA A O 1
ATOM 731 N N . MET A 1 98 ? 16.160 3.620 -11.170 1.00 97.56 98 MET A N 1
ATOM 732 C CA . MET A 1 98 ? 17.588 3.891 -10.977 1.00 97.56 98 MET A CA 1
ATOM 733 C C . MET A 1 98 ? 18.472 2.731 -11.444 1.00 97.56 98 MET A C 1
ATOM 735 O O . MET A 1 98 ? 19.592 2.950 -11.901 1.00 97.56 98 MET A O 1
ATOM 739 N N . ALA A 1 99 ? 17.959 1.499 -11.421 1.00 96.94 99 ALA A N 1
ATOM 740 C CA . ALA A 1 99 ? 18.620 0.340 -12.017 1.00 96.94 99 ALA A CA 1
ATOM 741 C C . ALA A 1 99 ? 18.500 0.275 -13.559 1.00 96.94 99 ALA A C 1
ATOM 743 O O . ALA A 1 99 ? 18.972 -0.695 -14.173 1.00 96.94 99 ALA A O 1
ATOM 744 N N . GLY A 1 100 ? 17.866 1.272 -14.187 1.00 96.88 100 GLY A N 1
ATOM 745 C CA . GLY A 1 100 ? 17.632 1.356 -15.629 1.00 96.88 100 GLY A CA 1
ATOM 746 C C . GLY A 1 100 ? 16.528 0.424 -16.133 1.00 96.88 100 GLY A C 1
ATOM 747 O O . GLY A 1 100 ? 16.526 0.075 -17.312 1.00 96.88 100 GLY A O 1
ATOM 748 N N . ALA A 1 101 ? 15.627 -0.031 -15.259 1.00 96.69 101 ALA A N 1
ATOM 749 C CA . ALA A 1 101 ? 14.515 -0.903 -15.622 1.00 96.69 101 ALA A CA 1
ATOM 750 C C . ALA A 1 101 ? 13.181 -0.151 -15.627 1.00 96.69 101 ALA A C 1
ATOM 752 O O . ALA A 1 101 ? 12.992 0.842 -14.929 1.00 96.69 101 ALA A O 1
ATOM 753 N N . LYS A 1 102 ? 12.227 -0.654 -16.415 1.00 95.12 102 LYS A N 1
ATOM 754 C CA . LYS A 1 102 ? 10.843 -0.182 -16.390 1.00 95.12 102 LYS A CA 1
ATOM 755 C C . LYS A 1 102 ? 10.094 -0.904 -15.260 1.00 95.12 102 LYS A C 1
ATOM 757 O O . LYS A 1 102 ? 10.011 -2.129 -15.319 1.00 95.12 102 LYS A O 1
ATOM 762 N N . PRO A 1 103 ? 9.519 -0.199 -14.270 1.00 96.88 103 PRO A N 1
ATOM 763 C CA . PRO A 1 103 ? 8.650 -0.821 -13.276 1.00 96.88 103 PRO A CA 1
ATOM 764 C C . PRO A 1 103 ? 7.393 -1.381 -13.948 1.00 96.88 103 PRO A C 1
ATOM 766 O O . PRO A 1 103 ? 6.751 -0.689 -14.740 1.00 96.88 103 PRO A O 1
ATOM 769 N N . LEU A 1 104 ? 7.056 -2.635 -13.648 1.00 94.44 1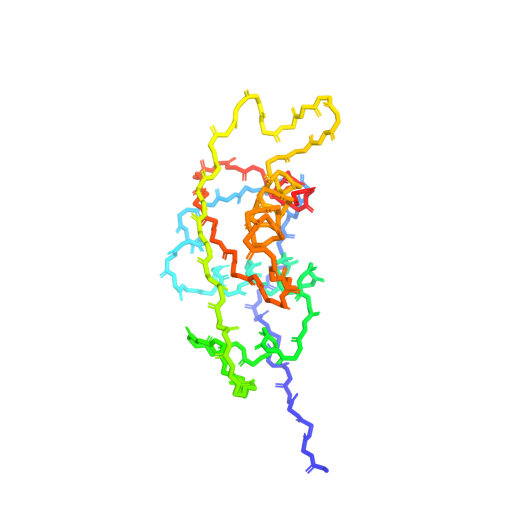04 LEU A N 1
ATOM 770 C CA . LEU A 1 104 ? 5.905 -3.327 -14.245 1.00 94.44 104 LEU A CA 1
ATOM 771 C C . LEU A 1 104 ? 4.862 -3.728 -13.201 1.00 94.44 104 LEU A C 1
ATOM 773 O O . LEU A 1 104 ? 3.666 -3.594 -13.447 1.00 94.44 104 LEU A O 1
ATOM 777 N N . TYR A 1 105 ? 5.316 -4.203 -12.042 1.00 95.50 105 TYR A N 1
ATOM 778 C CA . TYR A 1 105 ? 4.471 -4.779 -11.001 1.00 95.50 105 TYR A CA 1
ATOM 779 C C . TYR A 1 105 ? 4.967 -4.343 -9.623 1.00 95.50 105 TYR A C 1
ATOM 781 O O . TYR A 1 105 ? 6.163 -4.122 -9.436 1.00 95.50 105 TYR A O 1
ATOM 789 N N . LEU A 1 106 ? 4.049 -4.259 -8.662 1.00 97.31 106 LEU A N 1
ATOM 790 C CA . LEU A 1 106 ? 4.346 -4.012 -7.255 1.00 97.31 106 LEU A CA 1
ATOM 791 C C . LEU A 1 106 ? 3.560 -5.001 -6.395 1.00 97.31 106 LEU A C 1
ATOM 793 O O . LEU A 1 106 ? 2.375 -5.239 -6.634 1.00 97.31 106 LEU A O 1
ATOM 797 N N . SER A 1 107 ? 4.218 -5.548 -5.378 1.00 97.00 107 SER A N 1
ATOM 798 C CA . SER A 1 107 ? 3.556 -6.174 -4.235 1.00 97.00 107 SER A CA 1
ATOM 799 C C . SER A 1 107 ? 3.457 -5.156 -3.105 1.00 97.00 107 SER A C 1
ATOM 801 O O . SER A 1 107 ? 4.397 -4.395 -2.891 1.00 97.00 107 SER A O 1
ATOM 803 N N . ALA A 1 108 ? 2.360 -5.174 -2.353 1.00 97.19 108 ALA A N 1
ATOM 804 C CA . ALA A 1 108 ? 2.194 -4.338 -1.171 1.00 97.19 108 ALA A CA 1
ATOM 805 C C . ALA A 1 108 ? 1.952 -5.218 0.057 1.00 97.19 108 ALA A C 1
ATOM 807 O O . ALA A 1 108 ? 1.125 -6.129 0.018 1.00 97.19 108 ALA A O 1
ATOM 808 N N . SER A 1 109 ? 2.670 -4.928 1.139 1.00 97.38 109 SER A N 1
ATOM 809 C CA . SER A 1 109 ? 2.506 -5.573 2.440 1.00 97.38 109 SER A CA 1
ATOM 810 C C . SER A 1 109 ? 2.182 -4.509 3.478 1.00 97.38 109 SER A C 1
ATOM 812 O O . SER A 1 109 ? 2.839 -3.470 3.526 1.00 97.38 109 SER A O 1
ATOM 814 N N . PHE A 1 110 ? 1.164 -4.765 4.295 1.00 97.62 110 PHE A N 1
ATOM 815 C CA . PHE A 1 110 ? 0.712 -3.855 5.340 1.00 97.62 110 PHE A CA 1
ATOM 816 C C . PHE A 1 110 ? 0.848 -4.546 6.692 1.00 97.62 110 PHE A C 1
ATOM 818 O O . PHE A 1 110 ? 0.256 -5.601 6.916 1.00 97.62 110 PHE A O 1
ATOM 825 N N . ILE A 1 111 ? 1.596 -3.925 7.601 1.00 97.19 111 ILE A N 1
ATOM 826 C CA . ILE A 1 111 ? 1.626 -4.289 9.017 1.00 97.19 111 ILE A CA 1
ATOM 827 C C . ILE A 1 111 ? 0.809 -3.223 9.738 1.00 97.19 111 ILE A C 1
ATOM 829 O O . ILE A 1 111 ? 1.200 -2.058 9.769 1.00 97.19 111 ILE A O 1
ATOM 833 N N . LEU A 1 112 ? -0.360 -3.612 10.241 1.00 96.94 112 LEU A N 1
ATOM 834 C CA . LEU A 1 112 ? -1.337 -2.697 10.822 1.00 96.94 112 LEU A CA 1
ATOM 835 C C . LEU A 1 112 ? -1.480 -2.971 12.315 1.00 96.94 112 LEU A C 1
ATOM 837 O O . LEU A 1 112 ? -1.666 -4.117 12.723 1.00 96.94 112 LEU A O 1
ATOM 841 N N . GLU A 1 113 ? -1.409 -1.912 13.113 1.00 96.88 113 GLU A N 1
ATOM 842 C CA . GLU A 1 113 ? -1.655 -1.971 14.551 1.00 96.88 113 GLU A CA 1
ATOM 843 C C . GLU A 1 113 ? -3.163 -2.057 14.841 1.00 96.88 113 GLU A C 1
ATOM 845 O O . GLU A 1 113 ? -3.984 -1.430 14.162 1.00 96.88 113 GLU A O 1
ATOM 850 N N . GLU A 1 114 ? -3.539 -2.821 15.867 1.00 97.69 114 GLU A N 1
ATOM 851 C CA . GLU A 1 114 ? -4.895 -2.775 16.416 1.00 97.69 114 GLU A CA 1
ATOM 852 C C . GLU A 1 114 ? -5.216 -1.358 16.91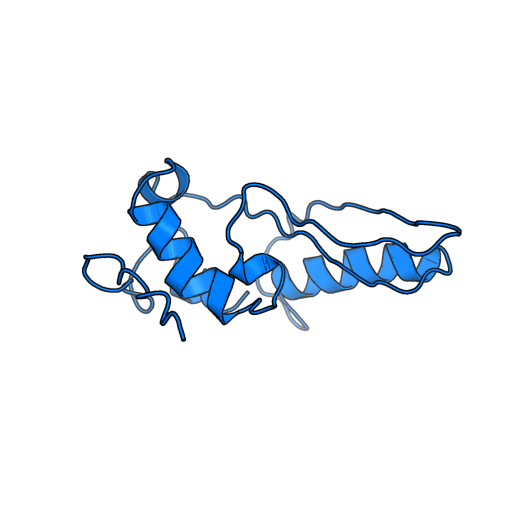9 1.00 97.69 114 GLU A C 1
ATOM 854 O O . GLU A 1 114 ? -4.401 -0.700 17.556 1.00 97.69 114 GLU A O 1
ATOM 859 N N . GLY A 1 115 ? -6.414 -0.866 16.612 1.00 97.88 115 GLY A N 1
ATOM 860 C CA . GLY A 1 115 ? -6.815 0.513 16.877 1.00 97.88 115 GLY A CA 1
ATOM 861 C C . GLY A 1 115 ? -6.569 1.478 15.717 1.00 97.88 115 GLY A C 1
ATOM 862 O O . GLY A 1 115 ? -7.106 2.586 15.750 1.00 97.88 115 GLY A O 1
ATOM 863 N N . PHE A 1 116 ? -5.840 1.083 14.664 1.00 98.00 116 PHE A N 1
ATOM 864 C CA . PHE A 1 116 ? -5.590 1.967 13.523 1.00 98.00 116 PHE A CA 1
ATOM 865 C C . PHE A 1 116 ? -6.898 2.342 12.792 1.00 98.00 116 PHE A C 1
ATOM 867 O O . PHE A 1 116 ? -7.659 1.442 12.423 1.00 98.00 116 PHE A O 1
ATOM 874 N N . PRO A 1 117 ? -7.200 3.631 12.538 1.00 98.19 117 PRO A N 1
ATOM 875 C CA . PRO A 1 117 ? -8.470 4.021 11.926 1.00 98.19 117 PRO A CA 1
ATOM 876 C C . PRO A 1 117 ? -8.634 3.498 10.492 1.00 98.19 117 PRO A C 1
ATOM 878 O O . PRO A 1 117 ? -7.814 3.775 9.614 1.00 98.19 117 PRO A O 1
ATOM 881 N N . LEU A 1 118 ? -9.760 2.836 10.200 1.00 98.00 118 LEU A N 1
ATOM 882 C CA . LEU A 1 118 ? -10.089 2.393 8.834 1.00 98.00 118 LEU A CA 1
ATOM 883 C C . LEU A 1 118 ? -10.215 3.571 7.860 1.00 98.00 118 LEU A C 1
ATOM 885 O O . LEU A 1 118 ? -9.910 3.440 6.673 1.00 98.00 118 LEU A O 1
ATOM 889 N N . ALA A 1 119 ? -10.660 4.725 8.361 1.00 97.88 119 ALA A N 1
ATOM 890 C CA . ALA A 1 119 ? -10.745 5.956 7.587 1.00 97.88 119 ALA A CA 1
ATOM 891 C C . ALA A 1 119 ? -9.370 6.415 7.096 1.00 97.88 119 ALA A C 1
ATOM 893 O O . ALA A 1 119 ? -9.270 6.920 5.979 1.00 97.88 119 ALA A O 1
ATOM 894 N N . ASP A 1 120 ? -8.333 6.244 7.916 1.00 97.88 120 ASP A N 1
ATOM 895 C CA . ASP A 1 120 ? -6.974 6.641 7.565 1.00 97.88 120 ASP A CA 1
ATOM 896 C C . ASP A 1 120 ? -6.316 5.593 6.680 1.00 97.88 120 ASP A C 1
ATOM 898 O O . ASP A 1 120 ? -5.734 5.971 5.669 1.00 97.88 120 ASP A O 1
ATOM 902 N N . LEU A 1 121 ? -6.525 4.297 6.947 1.00 97.88 121 LEU A N 1
ATOM 903 C CA . LEU A 1 121 ? -6.083 3.226 6.045 1.00 97.88 121 LEU A CA 1
ATOM 904 C C . LEU A 1 121 ? -6.605 3.423 4.621 1.00 97.88 121 LEU A C 1
ATOM 906 O O . LEU A 1 121 ? -5.869 3.232 3.666 1.00 97.88 121 LEU A O 1
ATOM 910 N N . LYS A 1 122 ? -7.866 3.839 4.469 1.00 97.12 122 LYS A N 1
ATOM 911 C CA . LYS A 1 122 ? -8.466 4.092 3.153 1.00 97.12 122 LYS A CA 1
ATOM 912 C C . LYS A 1 122 ? -7.873 5.307 2.422 1.00 97.12 122 LYS A C 1
ATOM 914 O O . LYS A 1 122 ? -8.072 5.435 1.217 1.00 97.12 122 LYS A O 1
ATOM 919 N N . LYS A 1 123 ? -7.234 6.237 3.136 1.00 96.44 123 LYS A N 1
ATOM 920 C CA . LYS A 1 123 ? -6.593 7.424 2.542 1.00 96.44 123 LYS A CA 1
ATOM 921 C C . LYS A 1 123 ? -5.156 7.157 2.086 1.00 96.44 123 LYS A C 1
ATOM 923 O O . LYS A 1 123 ? -4.620 7.997 1.362 1.00 96.44 123 LYS A O 1
ATOM 928 N N . LEU A 1 124 ? -4.530 6.086 2.580 1.00 94.69 124 LEU A N 1
ATOM 929 C CA . LEU A 1 124 ? -3.204 5.640 2.149 1.00 94.69 124 LEU A CA 1
ATOM 930 C C . LEU A 1 124 ? -3.277 5.053 0.740 1.00 94.69 124 LEU A C 1
ATOM 932 O O . LEU A 1 124 ? -2.338 5.352 -0.029 1.00 94.69 124 LEU A O 1
#

InterPro domains:
  IPR011854 Carbamoyl dehydratase HypE [PTHR30303] (20-123)
  IPR016188 PurM-like, N-terminal domain [PF00586] (53-115)
  IPR036921 PurM-like, N-terminal domain superfamily [G3DSA:3.30.1330.10] (21-124)
  IPR036921 PurM-like, N-terminal domain superfamily [SSF55326] (23-122)

Secondary structure (DSSP, 8-state):
---------SSPPP-TTT-B--GGGGSSSHHHHHHIIIIIHHHS--TTGGG--SS------SS-----------SSSEETTEEHHHHHHHHHHHHHHHTT-------------TT-BHHHHTT-

Organism: NCBI:txid453

Nearest PDB structures (foldseek):
  8psn-assembly1_B  TM=3.518E-01  e=6.452E+00  Tilapia lake virus

Foldseek 3Di:
DDPPPPPDLPDDADPQPFDWDAVVLVVPDSNVVRCCVRAVCVVPPDPQVVVVDPDGDDDDDPDDDDDDADDFDDPPQADVPGGSVVCRVVVRCVVCVVVVHHDDDDDDDDDGDTGHRSNVSNVD

Radius of gyration: 16.96 Å; Cα contacts (8 Å, |Δi|>4): 94; chains: 1; bounding box: 41×37×39 Å